Protein AF-A0A1I7N4U3-F1 (afdb_monomer_lite)

Secondary structure (DSSP, 8-state):
-HHHHHHHHHHH---HHHHHHHHHHHHHHHHHHS-GGGHHHHHHHHHHHHHTTS--SS------

Sequence (64 aa):
MEELIEKLKQEAGLTEEQARKTLEVLWNYVSDRVPPFFQGQVKKMMGMMQSKENHTSESDEEAF

Structure (mmCIF, N/CA/C/O backbone):
data_AF-A0A1I7N4U3-F1
#
_entry.id   AF-A0A1I7N4U3-F1
#
loop_
_atom_site.group_PDB
_atom_site.id
_atom_site.type_symbol
_atom_site.label_atom_id
_atom_site.label_alt_id
_atom_site.label_comp_id
_atom_site.label_asym_id
_atom_site.label_entity_id
_atom_site.label_seq_id
_atom_site.pdbx_PDB_ins_code
_atom_site.Cartn_x
_atom_site.Cartn_y
_atom_site.Cartn_z
_atom_site.occupancy
_atom_site.B_iso_or_equiv
_atom_site.auth_seq_id
_atom_site.auth_comp_id
_atom_site.auth_asym_id
_atom_site.auth_atom_id
_atom_site.pdbx_PDB_model_num
ATOM 1 N N . MET A 1 1 ? 0.759 8.795 3.796 1.00 79.25 1 MET A N 1
ATOM 2 C CA . MET A 1 1 ? 0.435 7.353 3.889 1.00 79.25 1 MET A CA 1
ATOM 3 C C . MET A 1 1 ? -0.906 7.127 4.572 1.00 79.25 1 MET A C 1
ATOM 5 O O . MET A 1 1 ? -1.712 6.375 4.042 1.00 79.25 1 MET A O 1
ATOM 9 N N . GLU A 1 2 ? -1.172 7.826 5.674 1.00 85.00 2 GLU A N 1
ATOM 10 C CA . GLU A 1 2 ? -2.392 7.665 6.481 1.00 85.00 2 GLU A CA 1
ATOM 11 C C . GLU A 1 2 ? -3.714 7.838 5.719 1.00 85.00 2 GLU A C 1
ATOM 13 O O . GLU A 1 2 ? -4.601 7.007 5.856 1.00 85.00 2 GLU A O 1
ATOM 18 N N . GLU A 1 3 ? -3.834 8.818 4.818 1.00 89.00 3 GLU A N 1
ATOM 19 C CA . GLU A 1 3 ? -5.047 8.967 3.989 1.00 89.00 3 GLU A CA 1
ATOM 20 C C . GLU A 1 3 ? -5.343 7.714 3.142 1.00 89.00 3 GLU A C 1
ATOM 22 O O . GLU A 1 3 ? -6.492 7.303 2.987 1.00 89.00 3 GLU A O 1
ATOM 27 N N . LEU A 1 4 ? -4.300 7.070 2.610 1.00 89.00 4 LEU A N 1
ATOM 28 C CA . LEU A 1 4 ? -4.445 5.865 1.797 1.00 89.00 4 LEU A CA 1
ATOM 29 C C . LEU A 1 4 ? -4.758 4.638 2.664 1.00 89.00 4 LEU A C 1
ATOM 31 O O . LEU A 1 4 ? -5.528 3.778 2.244 1.00 89.00 4 LEU A O 1
ATOM 35 N N . ILE A 1 5 ? -4.205 4.575 3.878 1.00 91.88 5 ILE A N 1
ATOM 36 C CA . ILE A 1 5 ? -4.552 3.562 4.882 1.00 91.88 5 ILE A CA 1
ATOM 37 C C . ILE A 1 5 ? -6.026 3.699 5.274 1.00 91.88 5 ILE A C 1
ATOM 39 O O . ILE A 1 5 ? -6.750 2.707 5.260 1.00 91.88 5 ILE A O 1
ATOM 43 N N . GLU A 1 6 ? -6.495 4.915 5.549 1.00 94.25 6 GLU A N 1
ATOM 44 C CA . GLU A 1 6 ? -7.900 5.189 5.856 1.00 94.25 6 GLU A CA 1
ATOM 45 C C . GLU A 1 6 ? -8.823 4.809 4.700 1.00 94.25 6 GLU A C 1
ATOM 47 O O . GLU A 1 6 ? -9.815 4.116 4.914 1.00 94.25 6 GLU A O 1
ATOM 52 N N . LYS A 1 7 ? -8.461 5.144 3.459 1.00 94.62 7 LYS A N 1
ATOM 53 C CA . LYS A 1 7 ? -9.209 4.694 2.278 1.00 94.62 7 LYS A CA 1
ATOM 54 C C . LYS A 1 7 ? -9.274 3.175 2.165 1.00 94.62 7 LYS A C 1
ATOM 56 O O . LYS A 1 7 ? -10.342 2.630 1.919 1.00 94.62 7 LYS A O 1
ATOM 61 N N . LEU A 1 8 ? -8.165 2.472 2.387 1.00 95.00 8 LEU A N 1
ATOM 62 C CA . LEU A 1 8 ? -8.138 1.007 2.365 1.00 95.00 8 LEU A CA 1
ATOM 63 C C . LEU A 1 8 ? -9.000 0.391 3.478 1.00 95.00 8 LEU A C 1
ATOM 65 O O . LEU A 1 8 ? -9.676 -0.613 3.254 1.00 95.00 8 LEU A O 1
ATOM 69 N N . LYS A 1 9 ? -9.023 1.004 4.662 1.00 95.94 9 LYS A N 1
ATOM 70 C CA . LYS A 1 9 ? -9.896 0.578 5.762 1.00 95.94 9 LYS A CA 1
ATOM 71 C C . LYS A 1 9 ? -11.371 0.807 5.425 1.00 95.94 9 LYS A C 1
ATOM 73 O O . LYS A 1 9 ? -12.184 -0.091 5.611 1.00 95.94 9 LYS A O 1
ATOM 78 N N . GLN A 1 10 ? -11.714 1.984 4.905 1.00 97.12 10 GLN A N 1
ATOM 79 C CA . GLN A 1 10 ? -13.099 2.389 4.653 1.00 97.12 10 GLN A CA 1
ATOM 80 C C . GLN A 1 10 ? -13.701 1.729 3.409 1.00 97.12 10 GLN A C 1
ATOM 82 O O . GLN A 1 10 ? -14.832 1.255 3.448 1.00 97.12 10 GLN A O 1
ATOM 87 N N . GLU A 1 11 ? -12.956 1.693 2.306 1.00 96.94 11 GLU A N 1
ATOM 88 C CA . GLU A 1 11 ? -13.461 1.247 1.004 1.00 96.94 11 GLU A CA 1
ATOM 89 C C . GLU A 1 11 ? -13.256 -0.260 0.789 1.00 96.94 11 GLU A C 1
ATOM 91 O O . GLU A 1 11 ? -14.082 -0.906 0.147 1.00 96.94 11 GLU A O 1
ATOM 96 N N . ALA A 1 12 ? -12.180 -0.838 1.339 1.00 94.44 12 ALA A N 1
ATOM 97 C CA . ALA A 1 12 ? -11.868 -2.264 1.197 1.00 94.44 12 ALA A CA 1
ATOM 98 C C . ALA A 1 12 ? -12.088 -3.078 2.486 1.00 94.44 12 ALA A C 1
ATOM 100 O O . ALA A 1 12 ? -11.889 -4.293 2.477 1.00 94.44 12 ALA A O 1
ATOM 101 N N . GLY A 1 13 ? -12.507 -2.439 3.585 1.00 95.94 13 GLY A N 1
ATOM 102 C CA . GLY A 1 13 ? -12.806 -3.118 4.850 1.00 95.94 13 GLY A CA 1
ATOM 103 C C . GLY A 1 13 ? -11.583 -3.737 5.529 1.00 95.94 13 GLY A C 1
ATOM 104 O O . GLY A 1 13 ? -11.729 -4.665 6.324 1.00 95.94 13 GLY A O 1
ATOM 105 N N . LEU A 1 14 ? -10.376 -3.277 5.189 1.00 97.12 14 LEU A N 1
ATOM 106 C CA . LEU A 1 14 ? -9.141 -3.817 5.750 1.00 97.12 14 LEU A CA 1
ATOM 107 C C . LEU A 1 14 ? -8.932 -3.334 7.186 1.00 97.12 14 LEU A C 1
ATOM 109 O O . LEU A 1 14 ? -9.287 -2.212 7.543 1.00 97.12 14 LEU A O 1
ATOM 113 N N . THR A 1 15 ? -8.295 -4.158 8.017 1.00 96.81 15 THR A N 1
ATOM 114 C CA . THR A 1 15 ? -7.745 -3.665 9.286 1.00 96.81 15 THR A CA 1
ATOM 115 C C . THR A 1 15 ? -6.553 -2.749 9.017 1.00 96.81 15 THR A C 1
ATOM 117 O O . THR A 1 15 ? -5.947 -2.792 7.946 1.00 96.81 15 THR A O 1
ATOM 120 N N . GLU A 1 16 ? -6.166 -1.929 9.995 1.00 93.44 16 GLU A N 1
ATOM 121 C CA . GLU A 1 16 ? -5.000 -1.052 9.835 1.00 93.44 16 GLU A CA 1
ATOM 122 C C . GLU A 1 16 ? -3.718 -1.838 9.515 1.00 93.44 16 GLU A C 1
ATOM 124 O O . GLU A 1 16 ? -2.962 -1.463 8.618 1.00 93.44 16 GLU A O 1
ATOM 129 N N . GLU A 1 17 ? -3.505 -2.973 10.185 1.00 95.19 17 GLU A N 1
ATOM 130 C CA . GLU A 1 17 ? -2.360 -3.846 9.919 1.00 95.19 17 GLU A CA 1
ATOM 131 C C . GLU A 1 17 ? -2.379 -4.380 8.478 1.00 95.19 17 GLU A C 1
ATOM 133 O O . GLU A 1 17 ? -1.357 -4.374 7.788 1.00 95.19 17 GLU A O 1
ATOM 138 N N . GLN A 1 18 ? -3.550 -4.808 7.996 1.00 95.50 18 GLN A N 1
ATOM 139 C CA . GLN A 1 18 ? -3.720 -5.291 6.628 1.00 95.50 18 GLN A CA 1
ATOM 140 C C . GLN A 1 18 ? -3.500 -4.177 5.603 1.00 95.50 18 GLN A C 1
ATOM 142 O O . GLN A 1 18 ? -2.848 -4.412 4.587 1.00 95.50 18 GLN A O 1
ATOM 147 N N . ALA A 1 19 ? -3.990 -2.966 5.866 1.00 95.69 19 ALA A N 1
ATOM 148 C CA . ALA A 1 19 ? -3.798 -1.812 4.996 1.00 95.69 19 ALA A CA 1
ATOM 149 C C . ALA A 1 19 ? -2.312 -1.431 4.892 1.00 95.69 19 ALA A C 1
ATOM 151 O O . ALA A 1 19 ? -1.793 -1.291 3.784 1.00 95.69 19 ALA A O 1
ATOM 152 N N . ARG A 1 20 ? -1.595 -1.364 6.024 1.00 92.69 20 ARG A N 1
ATOM 153 C CA . ARG A 1 20 ? -0.144 -1.104 6.049 1.00 92.69 20 ARG A CA 1
ATOM 154 C C . ARG A 1 20 ? 0.635 -2.162 5.260 1.00 92.69 20 ARG A C 1
ATOM 156 O O . ARG A 1 20 ? 1.417 -1.808 4.379 1.00 92.69 20 ARG A O 1
ATOM 163 N N . LYS A 1 21 ? 0.360 -3.450 5.500 1.00 94.69 21 LYS A N 1
ATOM 164 C CA . LYS A 1 21 ? 0.986 -4.564 4.762 1.00 94.69 21 LYS A CA 1
ATOM 165 C C . LYS A 1 21 ? 0.658 -4.539 3.269 1.00 94.69 21 LYS A C 1
ATOM 167 O O . LYS A 1 21 ? 1.518 -4.824 2.443 1.00 94.69 21 LYS A O 1
ATOM 172 N N . THR A 1 22 ? -0.568 -4.173 2.906 1.00 94.75 22 THR A N 1
ATOM 173 C CA . THR A 1 22 ? -0.987 -4.069 1.500 1.00 94.75 22 THR A CA 1
ATOM 174 C C . THR A 1 22 ? -0.169 -3.015 0.761 1.00 94.75 22 THR A C 1
ATOM 176 O O . THR A 1 22 ? 0.306 -3.273 -0.344 1.00 94.75 22 THR A O 1
ATOM 179 N N . LEU A 1 23 ? 0.046 -1.852 1.381 1.00 91.12 23 LEU A N 1
ATOM 180 C CA . LEU A 1 23 ? 0.861 -0.784 0.802 1.00 91.12 23 LEU A CA 1
ATOM 181 C C . LEU A 1 23 ? 2.327 -1.177 0.660 1.00 91.12 23 LEU A C 1
ATOM 183 O O . LEU A 1 23 ? 2.938 -0.876 -0.362 1.00 91.12 23 LEU A O 1
ATOM 187 N N . GLU A 1 24 ? 2.879 -1.878 1.646 1.00 90.56 24 GLU A N 1
ATOM 188 C CA . GLU A 1 24 ? 4.240 -2.408 1.573 1.00 90.56 24 GLU A CA 1
ATOM 189 C C . GLU A 1 24 ? 4.404 -3.378 0.392 1.00 90.56 24 GLU A C 1
ATOM 191 O O . GLU A 1 24 ? 5.301 -3.210 -0.436 1.00 90.56 24 GLU A O 1
ATOM 196 N N . VAL A 1 25 ? 3.495 -4.348 0.255 1.00 94.38 25 VAL A N 1
ATOM 197 C CA . VAL A 1 25 ? 3.522 -5.328 -0.842 1.00 94.38 25 VAL A CA 1
ATOM 198 C C . VAL A 1 25 ? 3.371 -4.648 -2.204 1.00 94.38 25 VAL A C 1
ATOM 200 O O . VAL A 1 25 ? 4.134 -4.951 -3.124 1.00 94.38 25 VAL A O 1
ATOM 203 N N . LEU A 1 26 ? 2.426 -3.712 -2.339 1.00 91.00 26 LEU A N 1
ATOM 204 C CA . LEU A 1 26 ? 2.236 -2.941 -3.570 1.00 91.00 26 LEU A CA 1
ATOM 205 C C . LEU A 1 26 ? 3.497 -2.162 -3.939 1.00 91.00 26 LEU A C 1
ATOM 207 O O . LEU A 1 26 ? 3.908 -2.183 -5.099 1.00 91.00 26 LEU A O 1
ATOM 211 N N . TRP A 1 27 ? 4.132 -1.505 -2.969 1.00 86.25 27 TRP A N 1
ATOM 212 C CA . TRP A 1 27 ? 5.322 -0.712 -3.247 1.00 86.25 27 TRP A CA 1
ATOM 213 C C . TRP A 1 27 ? 6.532 -1.545 -3.623 1.00 86.25 27 TRP A C 1
ATOM 215 O O . TRP A 1 27 ? 7.249 -1.160 -4.549 1.00 86.25 27 TRP A O 1
ATOM 225 N N . ASN A 1 28 ? 6.731 -2.686 -2.972 1.00 88.50 28 ASN A N 1
ATOM 226 C CA . ASN A 1 28 ? 7.785 -3.622 -3.346 1.00 88.50 28 ASN A CA 1
ATOM 227 C C . ASN A 1 28 ? 7.558 -4.126 -4.777 1.00 88.50 28 ASN A C 1
ATOM 229 O O . ASN A 1 28 ? 8.446 -4.028 -5.622 1.00 88.50 28 ASN A O 1
ATOM 233 N N . TYR A 1 29 ? 6.325 -4.529 -5.094 1.00 91.00 29 TYR A N 1
ATOM 234 C CA . TYR A 1 29 ? 5.973 -4.992 -6.433 1.00 91.00 29 TYR A CA 1
ATOM 235 C C . TYR A 1 29 ? 6.189 -3.924 -7.515 1.00 91.00 29 TYR A C 1
ATOM 237 O O . TYR A 1 29 ? 6.732 -4.215 -8.580 1.00 91.00 29 TYR A O 1
ATOM 245 N N . VAL A 1 30 ? 5.774 -2.680 -7.262 1.00 88.81 30 VAL A N 1
ATOM 246 C CA . VAL A 1 30 ? 5.964 -1.577 -8.214 1.00 8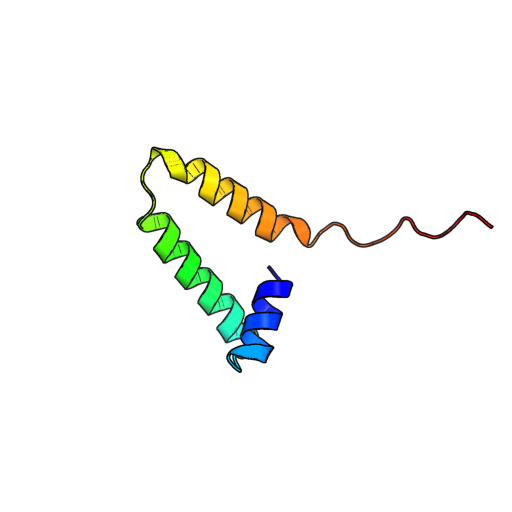8.81 30 VAL A CA 1
ATOM 247 C C . VAL A 1 30 ? 7.449 -1.255 -8.372 1.00 88.81 30 VAL A C 1
ATOM 249 O O . VAL A 1 30 ? 7.914 -1.099 -9.498 1.00 88.81 30 VAL A O 1
ATOM 252 N N . SER A 1 31 ? 8.209 -1.204 -7.279 1.00 84.94 31 SER A N 1
ATOM 253 C CA . SER A 1 31 ? 9.638 -0.869 -7.311 1.00 84.94 31 SER A CA 1
ATOM 254 C C . SER A 1 31 ? 10.452 -1.869 -8.133 1.00 84.94 31 SER A C 1
ATOM 256 O O . SER A 1 31 ? 11.302 -1.456 -8.921 1.00 84.94 31 SER A O 1
ATOM 258 N N . ASP A 1 32 ? 10.126 -3.157 -8.035 1.00 86.62 32 ASP A N 1
ATOM 259 C CA . ASP A 1 32 ? 10.795 -4.226 -8.785 1.00 86.62 32 ASP A CA 1
ATOM 260 C C . ASP A 1 32 ? 10.450 -4.223 -10.284 1.00 86.62 32 ASP A C 1
ATOM 262 O O . ASP A 1 32 ? 11.178 -4.777 -11.110 1.00 86.62 32 ASP A O 1
ATOM 266 N N . ARG A 1 33 ? 9.325 -3.603 -10.658 1.00 90.12 33 ARG A N 1
ATOM 267 C CA . ARG A 1 33 ? 8.814 -3.567 -12.039 1.00 90.12 33 ARG A CA 1
ATOM 268 C C . ARG A 1 33 ? 9.126 -2.268 -12.772 1.00 90.12 33 ARG A C 1
ATOM 270 O O . ARG A 1 33 ? 8.884 -2.179 -13.977 1.00 90.12 33 ARG A O 1
ATOM 277 N N . VAL A 1 34 ? 9.648 -1.264 -12.076 1.00 87.88 34 VAL A N 1
ATOM 278 C CA . VAL A 1 34 ? 9.915 0.052 -12.654 1.00 87.88 34 VAL A CA 1
ATOM 279 C C . VAL A 1 34 ? 11.276 0.062 -13.368 1.00 87.88 34 VAL A C 1
ATOM 281 O O . VAL A 1 34 ? 12.289 -0.310 -12.769 1.00 87.88 34 VAL A O 1
ATOM 284 N N . PRO A 1 35 ? 11.342 0.518 -14.638 1.00 90.81 35 PRO A N 1
ATOM 285 C CA . PRO A 1 35 ? 12.603 0.625 -15.367 1.00 90.81 35 PRO A CA 1
ATOM 286 C C . PRO A 1 35 ? 13.648 1.479 -14.625 1.00 90.81 35 PRO A C 1
ATOM 288 O O . PRO A 1 35 ? 13.271 2.460 -13.975 1.00 90.81 35 PRO A O 1
ATOM 291 N N . PRO A 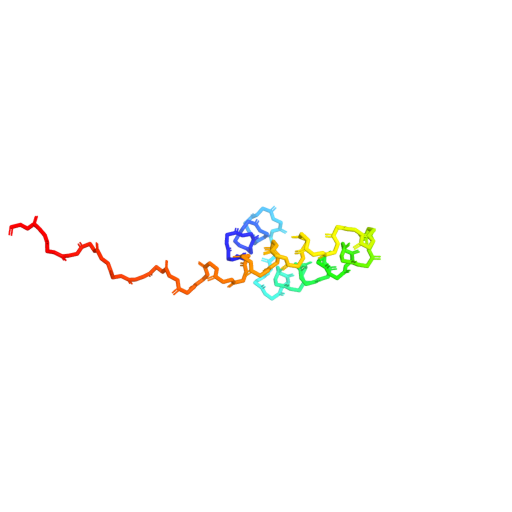1 36 ? 14.960 1.200 -14.781 1.00 85.62 36 PRO A N 1
ATOM 292 C CA . PRO A 1 36 ? 16.027 1.861 -14.018 1.00 85.62 36 PRO A CA 1
ATOM 293 C C . PRO A 1 36 ? 15.984 3.394 -14.049 1.00 85.62 36 PRO A C 1
ATOM 295 O O . PRO A 1 36 ? 16.256 4.048 -13.046 1.00 85.62 36 PRO A O 1
ATOM 298 N N . PHE A 1 37 ? 15.570 3.976 -15.177 1.00 89.31 37 PHE A N 1
ATOM 299 C CA . PHE A 1 37 ? 15.450 5.426 -15.346 1.00 89.31 37 PHE A CA 1
ATOM 300 C C . PHE A 1 37 ? 14.425 6.079 -14.395 1.00 89.31 37 PHE A C 1
ATOM 302 O O . PHE A 1 37 ? 14.590 7.231 -13.999 1.00 89.31 37 PHE A O 1
ATOM 309 N N . PHE A 1 38 ? 13.387 5.348 -13.984 1.00 88.25 38 PHE A N 1
ATOM 310 C CA . PHE A 1 38 ? 12.292 5.868 -13.159 1.00 88.25 38 PHE A CA 1
ATOM 311 C C . PHE A 1 38 ? 12.427 5.535 -11.665 1.00 88.25 38 PHE A C 1
ATOM 313 O O . PHE A 1 38 ? 11.684 6.083 -10.849 1.00 88.25 38 PHE A O 1
ATOM 320 N N . GLN A 1 39 ? 13.397 4.702 -11.272 1.00 84.06 39 GLN A N 1
ATOM 321 C CA . GLN A 1 39 ? 13.590 4.288 -9.873 1.00 84.06 39 GLN A CA 1
ATOM 322 C C . GLN A 1 39 ? 13.775 5.481 -8.921 1.00 84.06 39 GLN A C 1
ATOM 324 O O . GLN A 1 39 ? 13.236 5.492 -7.814 1.00 84.06 39 GLN A O 1
ATOM 329 N N . GLY A 1 40 ? 14.473 6.533 -9.365 1.00 85.81 40 GLY A N 1
ATOM 330 C CA . GLY A 1 40 ? 14.657 7.754 -8.575 1.00 85.81 40 GLY A CA 1
ATOM 331 C C . GLY A 1 40 ? 13.354 8.517 -8.307 1.00 85.81 40 GLY A C 1
ATOM 332 O O . GLY A 1 40 ? 13.160 9.042 -7.211 1.00 85.81 40 GLY A O 1
ATOM 333 N N . GLN A 1 41 ? 12.432 8.548 -9.275 1.00 87.88 41 GLN A N 1
ATOM 334 C CA . GLN A 1 41 ? 11.140 9.227 -9.130 1.00 87.88 41 GLN A CA 1
ATOM 335 C C . GLN A 1 41 ? 10.211 8.456 -8.188 1.00 87.88 41 GLN A C 1
ATOM 337 O O . GLN A 1 41 ? 9.588 9.064 -7.318 1.00 87.88 41 GLN A O 1
ATOM 342 N N . VAL A 1 42 ? 10.190 7.123 -8.293 1.00 86.31 42 VAL A N 1
ATOM 343 C CA . VAL A 1 42 ? 9.428 6.249 -7.386 1.00 86.31 42 VAL A CA 1
ATOM 344 C C . VAL A 1 42 ? 9.948 6.370 -5.957 1.00 86.31 42 VAL A C 1
ATOM 346 O O . VAL A 1 42 ? 9.161 6.588 -5.039 1.00 86.31 42 VAL A O 1
ATOM 349 N N . LYS A 1 43 ? 11.273 6.360 -5.760 1.00 83.88 43 LYS A N 1
ATOM 350 C CA . LYS A 1 43 ? 11.881 6.557 -4.436 1.00 83.88 43 LYS A CA 1
ATOM 351 C C . LYS A 1 43 ? 11.571 7.938 -3.848 1.00 83.88 43 LYS A C 1
ATOM 353 O O . LYS A 1 43 ? 11.303 8.050 -2.655 1.00 83.88 43 LYS A O 1
ATOM 358 N N . LYS A 1 44 ? 11.562 8.992 -4.672 1.00 87.25 44 LYS A N 1
ATOM 359 C CA . LYS A 1 44 ? 11.197 10.354 -4.244 1.00 87.25 44 LYS A CA 1
ATOM 360 C C . LYS A 1 44 ? 9.720 10.449 -3.845 1.00 87.25 44 LYS A C 1
ATOM 362 O O . LYS A 1 44 ? 9.401 11.069 -2.834 1.00 87.25 44 LYS A O 1
ATOM 367 N N . MET A 1 45 ? 8.831 9.831 -4.621 1.00 83.25 45 MET A N 1
ATOM 368 C CA . MET A 1 45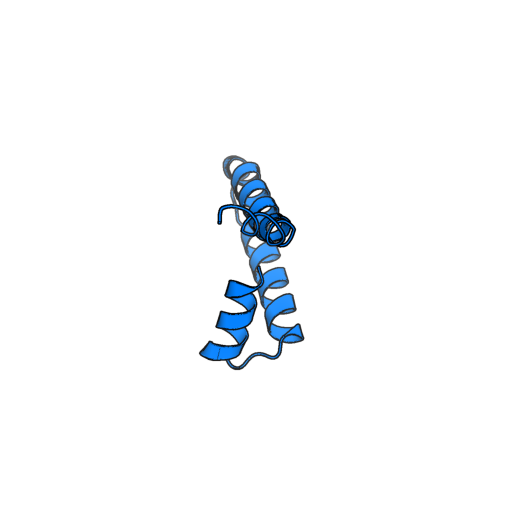 ? 7.403 9.749 -4.311 1.00 83.25 45 MET A CA 1
ATOM 369 C C . MET A 1 45 ? 7.166 8.975 -3.008 1.00 83.25 45 MET A C 1
ATOM 371 O O . MET A 1 45 ? 6.425 9.447 -2.150 1.00 83.25 45 MET A O 1
ATOM 375 N N . MET A 1 46 ? 7.861 7.850 -2.822 1.00 81.69 46 MET A N 1
ATOM 376 C CA . MET A 1 46 ? 7.816 7.055 -1.594 1.00 81.69 46 MET A CA 1
ATOM 377 C C . MET A 1 46 ? 8.285 7.867 -0.380 1.00 81.69 46 MET A C 1
ATOM 379 O O . MET A 1 46 ? 7.594 7.909 0.633 1.00 81.69 46 MET A O 1
ATOM 383 N N . GLY A 1 47 ? 9.410 8.578 -0.506 1.00 80.31 47 GLY A N 1
ATOM 384 C CA . GLY A 1 47 ? 9.916 9.462 0.544 1.00 80.31 47 GLY A CA 1
ATOM 385 C C . GLY A 1 47 ? 8.923 10.568 0.902 1.00 80.31 47 GLY A C 1
ATOM 386 O O . GLY A 1 47 ? 8.625 10.765 2.073 1.00 80.31 47 GLY A O 1
ATOM 387 N N . MET A 1 48 ? 8.321 11.233 -0.089 1.00 78.69 48 MET A N 1
ATOM 388 C CA . MET A 1 48 ? 7.282 12.240 0.166 1.00 78.69 48 MET A CA 1
ATOM 389 C C . MET A 1 48 ? 6.036 11.655 0.844 1.00 78.69 48 MET A C 1
ATOM 391 O O . MET A 1 48 ? 5.456 12.308 1.708 1.00 78.69 48 MET A O 1
ATOM 395 N N . MET A 1 49 ? 5.628 10.434 0.486 1.00 69.81 49 MET A N 1
ATOM 396 C CA . MET A 1 49 ? 4.476 9.767 1.101 1.00 69.81 49 MET A CA 1
ATOM 397 C C . MET A 1 49 ? 4.704 9.376 2.568 1.00 69.81 49 MET A C 1
ATOM 399 O O . MET A 1 49 ? 3.715 9.293 3.301 1.00 69.81 49 MET A O 1
ATOM 403 N N . GLN A 1 50 ? 5.962 9.159 2.971 1.00 68.19 50 GLN A N 1
ATOM 404 C CA . GLN A 1 50 ? 6.379 8.871 4.351 1.00 68.19 50 GLN A CA 1
ATOM 405 C C . GLN A 1 50 ? 6.669 10.150 5.157 1.00 68.19 50 GLN A C 1
ATOM 407 O O . GLN A 1 50 ? 6.368 10.217 6.339 1.00 68.19 50 GLN A O 1
ATOM 412 N N . SER A 1 51 ? 7.231 11.194 4.537 1.00 65.38 51 SER A N 1
ATOM 413 C CA . SER A 1 51 ? 7.629 12.420 5.249 1.00 65.38 51 SER A CA 1
ATOM 414 C C . SER A 1 51 ? 6.481 13.387 5.548 1.00 65.38 51 SER A C 1
ATOM 416 O O . SER A 1 51 ? 6.611 14.213 6.448 1.00 65.38 51 SER A O 1
ATOM 418 N N . LYS A 1 52 ? 5.352 13.308 4.830 1.00 55.72 52 LYS A N 1
ATOM 419 C CA . LYS A 1 52 ? 4.200 14.206 5.049 1.00 55.72 52 LYS A CA 1
ATOM 420 C C . LYS A 1 52 ? 3.449 13.969 6.374 1.00 55.72 52 LYS A C 1
ATOM 422 O O . LYS A 1 52 ? 2.495 14.686 6.638 1.00 55.72 52 LYS A O 1
ATOM 427 N N . GLU A 1 53 ? 3.871 13.003 7.191 1.00 50.50 53 GLU A N 1
ATOM 428 C CA . GLU A 1 53 ? 3.336 12.754 8.541 1.00 50.50 53 GLU A CA 1
ATOM 429 C C . GLU A 1 53 ? 3.952 13.640 9.643 1.00 50.50 53 GLU A C 1
ATOM 431 O O . GLU A 1 53 ? 3.375 13.720 10.719 1.00 50.50 53 GLU A O 1
ATOM 436 N N . ASN A 1 54 ? 5.068 14.347 9.402 1.00 45.06 54 ASN A N 1
ATOM 437 C CA . ASN A 1 54 ? 5.780 15.093 10.461 1.00 45.06 54 ASN A CA 1
ATOM 438 C C . ASN A 1 54 ? 5.565 16.624 10.482 1.00 45.06 54 ASN A C 1
ATOM 440 O O . ASN A 1 54 ? 6.245 17.314 11.238 1.00 45.06 54 ASN A O 1
ATOM 444 N N . HIS A 1 55 ? 4.641 17.183 9.694 1.00 46.59 55 HIS A N 1
ATOM 445 C CA . HIS A 1 55 ? 4.339 18.625 9.722 1.00 46.59 55 HIS A CA 1
ATOM 446 C C . HIS A 1 55 ? 2.835 18.908 9.649 1.00 46.59 55 HIS A C 1
ATOM 448 O O . HIS A 1 55 ? 2.326 19.381 8.637 1.00 46.59 55 HIS A O 1
ATOM 454 N N . THR A 1 56 ? 2.142 18.655 10.756 1.00 46.44 56 THR A N 1
ATOM 455 C CA . THR A 1 56 ? 0.882 19.327 11.108 1.00 46.44 56 THR A CA 1
ATOM 456 C C . THR A 1 56 ? 0.808 19.477 12.623 1.00 46.44 56 THR A C 1
ATOM 458 O O . THR A 1 56 ? 0.126 18.718 13.302 1.00 46.44 56 THR A O 1
ATOM 461 N N . SER A 1 57 ? 1.533 20.453 13.156 1.00 52.12 57 SER A N 1
ATOM 462 C CA . SER A 1 57 ? 1.190 21.106 14.417 1.00 52.12 57 SER A CA 1
ATOM 463 C C . SER A 1 57 ? 1.912 22.449 14.470 1.00 52.12 57 SER A C 1
ATOM 465 O O . SER A 1 57 ? 3.120 22.484 14.250 1.00 52.12 57 SER A O 1
ATOM 467 N N . GLU A 1 58 ? 1.158 23.497 14.809 1.00 53.31 58 GLU A N 1
ATOM 468 C CA . GLU A 1 58 ? 1.641 24.788 15.323 1.00 53.31 58 GLU A CA 1
ATOM 469 C C . GLU A 1 58 ? 1.981 25.882 14.288 1.00 53.31 58 GLU A C 1
ATOM 471 O O . GLU A 1 58 ? 3.143 26.150 14.001 1.00 53.31 58 GLU A O 1
ATOM 476 N N . SER A 1 59 ? 0.948 26.565 13.768 1.00 51.00 59 SER A N 1
ATOM 477 C CA . SER A 1 59 ? 1.040 27.990 13.383 1.00 51.00 59 SER A CA 1
ATOM 478 C C . SER A 1 59 ? -0.333 28.647 13.117 1.00 51.00 59 SER A C 1
ATOM 480 O O . SER A 1 59 ? -0.464 29.350 12.123 1.00 51.00 59 SER A O 1
ATOM 482 N N . ASP A 1 60 ? -1.348 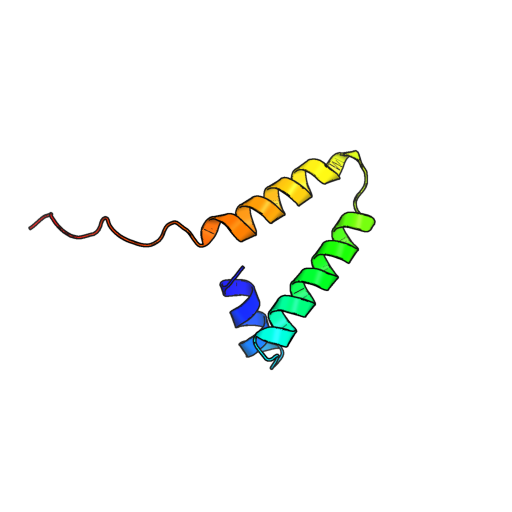28.417 13.963 1.00 55.12 60 ASP A N 1
ATOM 483 C CA . ASP A 1 60 ? -2.668 29.091 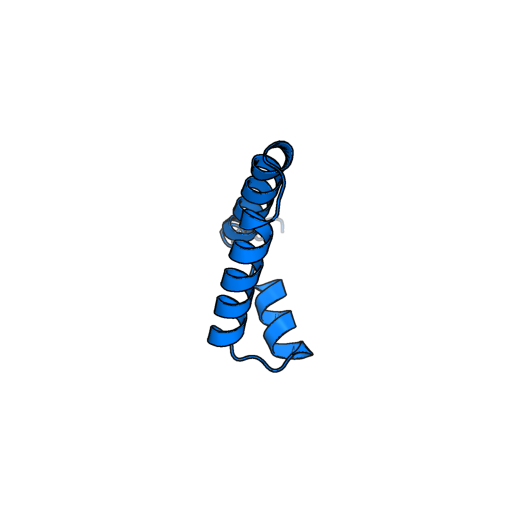13.869 1.00 55.12 60 ASP A CA 1
ATOM 484 C C . ASP A 1 60 ? -3.166 29.644 15.231 1.00 55.12 60 ASP A C 1
ATOM 486 O O . ASP A 1 60 ? -4.365 29.721 15.486 1.00 55.12 60 ASP A O 1
ATOM 490 N N . GLU A 1 61 ? -2.265 30.065 16.123 1.00 53.34 61 GLU A N 1
ATOM 491 C CA . GLU A 1 61 ? -2.617 30.937 17.256 1.00 53.34 61 GLU A CA 1
ATOM 492 C C . GLU A 1 61 ? -1.720 32.182 17.217 1.00 53.34 61 GLU A C 1
ATOM 494 O O . GLU A 1 61 ? -0.525 32.072 16.974 1.00 53.34 61 GLU A O 1
ATOM 499 N N . GLU A 1 62 ? -2.318 33.352 17.450 1.00 53.66 62 GLU A N 1
ATOM 500 C CA . GLU A 1 62 ? -1.745 34.714 17.399 1.00 53.66 62 GLU A CA 1
ATOM 501 C C . GLU A 1 62 ? -1.931 35.512 16.096 1.00 53.66 62 GLU A C 1
ATOM 503 O O . GLU A 1 62 ? -0.990 35.896 15.405 1.00 53.66 62 GLU A O 1
ATOM 508 N N . ALA A 1 63 ? -3.189 35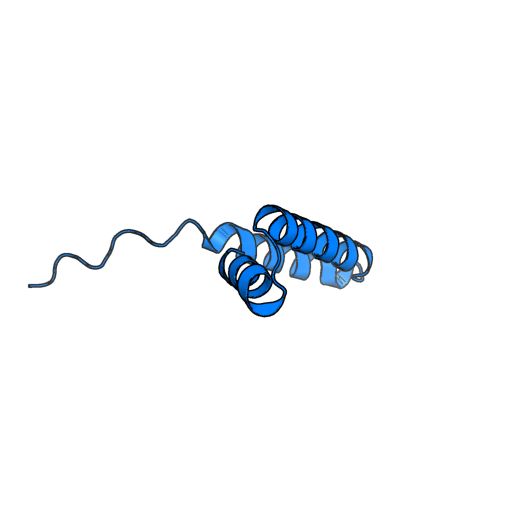.881 15.835 1.00 56.28 63 ALA A N 1
ATOM 509 C CA . ALA A 1 63 ? -3.529 37.209 15.314 1.00 56.28 63 ALA A CA 1
ATOM 510 C C . ALA A 1 63 ? -4.963 37.589 15.738 1.00 56.28 63 ALA A C 1
ATOM 512 O O . ALA A 1 63 ? -5.892 37.544 14.931 1.00 56.28 63 ALA A O 1
ATOM 513 N N . PHE A 1 64 ? -5.134 37.938 17.016 1.00 53.50 64 PHE A N 1
ATOM 514 C CA . PHE A 1 64 ? -6.257 38.742 17.515 1.00 53.50 64 PHE A CA 1
ATOM 515 C C . PHE A 1 64 ? -5.709 40.004 18.176 1.00 53.50 64 PHE A C 1
ATOM 517 O O . PHE A 1 64 ? -4.721 39.877 18.933 1.00 53.50 64 PHE A O 1
#

pLDDT: mean 81.17, std 16.25, range [45.06, 97.12]

Organism: NCBI:txid1393122

Foldseek 3Di:
DVVQLVCCCVVVVDDSVRSVVVVVVVLVVVLVVDPPVCNVVSVVVVVCVVPVVPDDDDDPDDDD

Radius of gyration: 15.93 Å; chains: 1; bounding box: 30×44×33 Å